Protein AF-A0A380MJX8-F1 (afdb_monomer_lite)

Radius of gyration: 16.33 Å; chains: 1; bounding box: 36×25×56 Å

Sequence (157 aa):
MHKVAEIPSHAVYSFARTFWESLNYCEKDCADEYPQRLSSYSHYLTRRCLTDLQRHFDNNRGLYSYRNRVLLPTENALFNESSVKALSADSWLVKLEYNLKDEVSGSLTRYNRILYPLMVVRSNRPLDLNPLGLEVDCYYGNGPTILEQYDISEKAR

Structure (mmCIF, N/CA/C/O backbone):
data_AF-A0A380MJX8-F1
#
_entry.id   AF-A0A380MJX8-F1
#
loop_
_atom_site.group_PDB
_atom_site.id
_atom_site.type_symbol
_atom_site.label_atom_id
_atom_site.label_alt_id
_atom_site.label_comp_id
_atom_site.label_asym_id
_atom_site.label_entity_id
_atom_site.label_seq_id
_atom_site.pdbx_PDB_ins_code
_atom_site.Cartn_x
_atom_site.Cartn_y
_atom_site.Cartn_z
_atom_site.occupancy
_atom_site.B_iso_or_equiv
_atom_site.auth_seq_id
_atom_site.auth_comp_id
_atom_site.auth_asym_id
_atom_site.auth_atom_id
_atom_site.pdbx_PDB_model_num
ATOM 1 N N . MET A 1 1 ? 18.646 1.865 -31.301 1.00 38.00 1 MET A N 1
ATOM 2 C CA . MET A 1 1 ? 18.346 1.279 -29.976 1.00 38.00 1 MET A CA 1
ATOM 3 C C . MET A 1 1 ? 17.839 2.409 -29.093 1.00 38.00 1 MET A C 1
ATOM 5 O O . MET A 1 1 ? 18.635 3.255 -28.707 1.00 38.00 1 MET A O 1
ATOM 9 N N . HIS A 1 2 ? 16.527 2.523 -28.876 1.00 40.59 2 HIS A N 1
ATOM 10 C CA . HIS A 1 2 ? 16.010 3.506 -27.922 1.00 40.59 2 HIS A CA 1
ATOM 11 C C . HIS A 1 2 ? 16.429 3.055 -26.523 1.00 40.59 2 HIS A C 1
ATOM 13 O O . HIS A 1 2 ? 16.115 1.940 -26.113 1.00 40.59 2 HIS A O 1
ATOM 19 N N . LYS A 1 3 ? 17.205 3.888 -25.827 1.00 39.88 3 LYS A N 1
ATOM 20 C CA . LYS A 1 3 ? 17.542 3.678 -24.420 1.00 39.88 3 LYS A CA 1
ATOM 21 C C . LYS A 1 3 ? 16.213 3.717 -23.663 1.00 39.88 3 LYS A C 1
ATOM 23 O O . LYS A 1 3 ? 15.571 4.764 -23.642 1.00 39.88 3 LYS A O 1
ATOM 28 N N . VAL A 1 4 ? 15.755 2.575 -23.145 1.00 54.91 4 VAL A N 1
ATOM 29 C CA . VAL A 1 4 ? 14.584 2.533 -22.259 1.00 54.91 4 VAL A CA 1
ATOM 30 C C . VAL A 1 4 ? 14.878 3.515 -21.131 1.00 54.91 4 VAL A C 1
ATOM 32 O O . VAL A 1 4 ? 15.937 3.425 -20.508 1.00 54.91 4 VAL A O 1
ATOM 35 N N . ALA A 1 5 ? 14.012 4.510 -20.940 1.00 62.56 5 ALA A N 1
ATOM 36 C CA . ALA A 1 5 ? 14.209 5.495 -19.890 1.00 62.56 5 ALA A CA 1
ATOM 37 C C . ALA A 1 5 ? 14.261 4.771 -18.536 1.00 62.56 5 ALA A C 1
ATOM 39 O O . ALA A 1 5 ? 13.343 4.024 -18.170 1.00 62.56 5 ALA A O 1
ATOM 40 N N . GLU A 1 6 ? 15.370 4.960 -17.828 1.00 82.38 6 GLU A N 1
ATOM 41 C CA . GLU A 1 6 ? 15.559 4.462 -16.473 1.00 82.38 6 GLU A CA 1
ATOM 42 C C . GLU A 1 6 ? 14.599 5.225 -15.555 1.00 82.38 6 GLU A C 1
ATOM 44 O O . GLU A 1 6 ? 14.612 6.457 -15.530 1.00 82.38 6 GLU A O 1
ATOM 49 N N . ILE A 1 7 ? 13.714 4.508 -14.858 1.00 89.44 7 ILE A N 1
ATOM 50 C CA . ILE A 1 7 ? 12.781 5.134 -13.918 1.00 89.44 7 ILE A CA 1
ATOM 51 C C . ILE A 1 7 ? 13.576 5.489 -12.654 1.00 89.44 7 ILE A C 1
ATOM 53 O O . ILE A 1 7 ? 14.140 4.583 -12.036 1.00 89.44 7 ILE A O 1
ATOM 57 N N . PRO A 1 8 ? 13.626 6.766 -12.234 1.00 93.56 8 PRO A N 1
ATOM 58 C CA . PRO A 1 8 ? 14.376 7.149 -11.046 1.00 93.56 8 PRO A CA 1
ATOM 59 C C . PRO A 1 8 ? 13.819 6.503 -9.771 1.00 93.56 8 PRO A C 1
ATOM 61 O O . PRO A 1 8 ? 12.606 6.494 -9.555 1.00 93.56 8 PRO A O 1
ATOM 64 N N . SER A 1 9 ? 14.692 6.055 -8.864 1.00 95.06 9 SER A N 1
ATOM 65 C CA . SER A 1 9 ? 14.289 5.414 -7.599 1.00 95.06 9 SER A CA 1
ATOM 66 C C . SER A 1 9 ? 13.341 6.266 -6.750 1.00 95.06 9 SER A C 1
ATOM 68 O O . SER A 1 9 ? 12.413 5.733 -6.145 1.00 95.06 9 SER A O 1
ATOM 70 N N . HIS A 1 10 ? 13.520 7.591 -6.734 1.00 95.25 10 HIS A N 1
ATOM 71 C CA . HIS A 1 10 ? 12.620 8.491 -6.008 1.00 95.25 10 HIS A CA 1
ATOM 72 C C . HIS A 1 10 ? 11.195 8.477 -6.585 1.00 95.25 10 HIS A C 1
ATOM 74 O O . HIS A 1 10 ? 10.233 8.579 -5.831 1.00 95.25 10 HIS A O 1
ATOM 80 N N . ALA A 1 11 ? 11.038 8.306 -7.903 1.00 96.00 11 ALA A N 1
ATOM 81 C CA . ALA A 1 11 ? 9.731 8.207 -8.544 1.00 96.00 11 ALA A CA 1
ATOM 82 C C . ALA A 1 11 ? 9.046 6.878 -8.192 1.00 96.00 11 ALA A C 1
ATOM 84 O O . ALA A 1 11 ? 7.865 6.874 -7.849 1.00 96.00 11 ALA A O 1
ATOM 85 N N . VAL A 1 12 ? 9.802 5.772 -8.185 1.00 97.56 12 VAL A N 1
ATOM 86 C CA . VAL A 1 12 ? 9.317 4.451 -7.743 1.00 97.56 12 VAL A CA 1
ATOM 87 C C . VAL A 1 12 ? 8.861 4.496 -6.282 1.00 97.56 12 VAL A C 1
ATOM 89 O O . VAL A 1 12 ? 7.785 3.994 -5.954 1.00 97.56 12 VAL A O 1
ATOM 92 N N . TYR A 1 13 ? 9.651 5.131 -5.410 1.00 97.56 13 TYR A N 1
ATOM 93 C CA . TYR A 1 13 ? 9.312 5.307 -3.999 1.00 97.56 13 TYR A CA 1
ATOM 94 C C . TYR A 1 13 ? 8.032 6.124 -3.817 1.00 97.56 13 TYR A C 1
ATOM 96 O O . TYR A 1 13 ? 7.113 5.672 -3.138 1.00 97.56 13 TYR A O 1
ATOM 104 N N . SER A 1 14 ? 7.951 7.300 -4.448 1.00 97.00 14 SER A N 1
ATOM 105 C CA . SER A 1 14 ? 6.783 8.181 -4.354 1.00 97.00 14 SER A CA 1
ATOM 106 C C . SER A 1 14 ? 5.516 7.506 -4.874 1.00 97.00 14 SER A C 1
ATOM 108 O O . SER A 1 14 ? 4.486 7.571 -4.208 1.00 97.00 14 SER A O 1
ATOM 110 N N . PHE A 1 15 ? 5.600 6.793 -6.005 1.00 97.94 15 PHE A N 1
ATOM 111 C CA . PHE A 1 15 ? 4.498 5.972 -6.509 1.00 97.94 15 PHE A CA 1
ATOM 112 C C . PHE A 1 15 ? 4.027 4.972 -5.452 1.00 97.94 15 PHE A C 1
ATOM 114 O O . PHE A 1 15 ? 2.860 4.997 -5.065 1.00 97.94 15 PHE A O 1
ATOM 121 N N . ALA A 1 16 ? 4.934 4.116 -4.973 1.00 98.12 16 ALA A N 1
ATOM 122 C CA . ALA A 1 16 ? 4.599 3.051 -4.037 1.00 98.12 16 ALA A CA 1
ATOM 123 C C . ALA A 1 16 ? 3.988 3.613 -2.752 1.00 98.12 16 ALA A C 1
ATOM 125 O O . ALA A 1 16 ? 3.002 3.081 -2.251 1.00 98.12 16 ALA A O 1
ATOM 126 N N . ARG A 1 17 ? 4.554 4.713 -2.246 1.00 97.19 17 ARG A N 1
ATOM 127 C CA . ARG A 1 17 ? 4.093 5.392 -1.041 1.00 97.19 17 ARG A CA 1
ATOM 128 C C . ARG A 1 17 ? 2.658 5.893 -1.199 1.00 97.19 17 ARG A C 1
ATOM 130 O O . ARG A 1 17 ? 1.771 5.419 -0.492 1.00 97.19 17 ARG A O 1
ATOM 137 N N . THR A 1 18 ? 2.422 6.778 -2.168 1.00 96.25 18 THR A N 1
ATOM 138 C CA . THR A 1 18 ? 1.109 7.396 -2.397 1.00 96.25 18 THR A CA 1
ATOM 139 C C . THR A 1 18 ? 0.045 6.359 -2.735 1.00 96.25 18 THR A C 1
ATOM 141 O O . THR A 1 18 ? -1.077 6.427 -2.228 1.00 96.25 18 THR A O 1
ATOM 144 N N . PHE A 1 19 ? 0.388 5.371 -3.564 1.00 98.25 19 PHE A N 1
ATOM 145 C CA . PHE A 1 19 ? -0.517 4.280 -3.898 1.00 98.25 19 PHE A CA 1
ATOM 146 C C . PHE A 1 19 ? -0.886 3.455 -2.657 1.00 98.25 19 PHE A C 1
ATOM 148 O O . PHE A 1 19 ? -2.066 3.209 -2.422 1.00 98.25 19 PHE A O 1
ATOM 155 N N . TRP A 1 20 ? 0.094 3.051 -1.842 1.00 98.06 20 TRP A N 1
ATOM 156 C CA . TRP A 1 20 ? -0.155 2.175 -0.696 1.00 98.06 20 TRP A CA 1
ATOM 157 C C . TRP A 1 20 ? -0.932 2.872 0.425 1.00 98.06 20 TRP A C 1
ATOM 159 O O . TRP A 1 20 ? -1.818 2.253 1.018 1.00 98.06 20 TRP A O 1
ATOM 169 N N . GLU A 1 21 ? -0.655 4.156 0.675 1.00 98.00 21 GLU A N 1
ATOM 170 C CA . GLU A 1 21 ? -1.468 5.019 1.546 1.00 98.00 21 GLU A CA 1
ATOM 171 C C . GLU A 1 21 ? -2.918 5.058 1.043 1.00 98.00 21 GLU A C 1
ATOM 173 O O . GLU A 1 21 ? -3.851 4.750 1.787 1.00 98.00 21 GLU A O 1
ATOM 178 N N . SER A 1 22 ? -3.102 5.352 -0.248 1.00 97.94 22 SER A N 1
ATOM 179 C CA . SER A 1 22 ? -4.425 5.471 -0.863 1.00 97.94 22 SER A CA 1
ATOM 180 C C . SER A 1 22 ? -5.208 4.165 -0.847 1.00 97.94 22 SER A C 1
ATOM 182 O O . SER A 1 22 ? -6.415 4.199 -0.631 1.00 97.94 22 SER A O 1
ATOM 184 N N . LEU A 1 23 ? -4.546 3.027 -1.064 1.00 98.31 23 LEU A N 1
ATOM 185 C CA . LEU A 1 23 ? -5.169 1.705 -1.097 1.00 98.31 23 LEU A CA 1
ATOM 186 C C . LEU A 1 23 ? -5.662 1.264 0.286 1.00 98.31 23 LEU A C 1
ATOM 188 O O . LEU A 1 23 ? -6.695 0.609 0.385 1.00 98.31 23 LEU A O 1
ATOM 192 N N . ASN A 1 24 ? -4.919 1.602 1.345 1.00 97.81 24 ASN A N 1
ATOM 193 C CA . ASN A 1 24 ? -5.182 1.137 2.711 1.00 97.81 24 ASN A CA 1
ATOM 194 C C . ASN A 1 24 ? -5.987 2.125 3.565 1.00 97.81 24 ASN A C 1
ATOM 196 O O . ASN A 1 24 ? -6.290 1.807 4.713 1.00 97.81 24 ASN A O 1
ATOM 200 N N . TYR A 1 25 ? -6.314 3.306 3.042 1.00 98.31 25 TYR A N 1
ATOM 201 C CA . TYR A 1 25 ? -7.118 4.289 3.759 1.00 98.31 25 TYR A CA 1
ATOM 202 C C . TYR A 1 25 ? -8.600 3.881 3.792 1.00 98.31 25 TYR A C 1
ATOM 204 O O . TYR A 1 25 ? -9.193 3.581 2.760 1.00 98.31 25 TYR A O 1
ATOM 212 N N . CYS A 1 26 ? -9.217 3.904 4.966 1.00 98.06 26 CYS A N 1
ATOM 213 C CA . CYS A 1 26 ? -10.663 3.754 5.132 1.00 98.06 26 CYS A CA 1
ATOM 214 C C . CYS A 1 26 ? -11.121 4.815 6.123 1.00 98.06 26 CYS A C 1
ATOM 216 O O . CYS A 1 26 ? -10.583 4.891 7.232 1.00 98.06 26 CYS A O 1
ATOM 218 N N . GLU A 1 27 ? -12.087 5.635 5.734 1.00 96.62 27 GLU A N 1
ATOM 219 C CA . GLU A 1 27 ? -12.570 6.724 6.575 1.00 96.62 27 GLU A CA 1
ATOM 220 C C . GLU A 1 27 ? -13.484 6.208 7.695 1.00 96.62 27 GLU A C 1
ATOM 222 O O . GLU A 1 27 ? -13.411 6.688 8.827 1.00 96.62 27 GLU A O 1
ATOM 227 N N . LYS A 1 28 ? -14.335 5.222 7.393 1.00 95.81 28 LYS A N 1
ATOM 228 C CA . LYS A 1 28 ? -15.431 4.769 8.258 1.00 95.81 28 LYS A CA 1
ATOM 229 C C . LYS A 1 28 ? -15.397 3.270 8.520 1.00 95.81 28 LYS A C 1
ATOM 231 O O .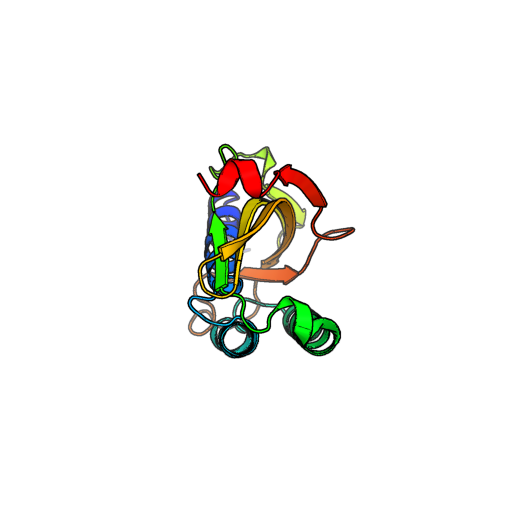 LYS A 1 28 ? -15.392 2.866 9.680 1.00 95.81 28 LYS A O 1
ATOM 236 N N . ASP A 1 29 ? -15.395 2.461 7.466 1.00 96.94 29 ASP A N 1
ATOM 237 C CA . ASP A 1 29 ? -15.417 1.005 7.571 1.00 96.94 29 ASP A CA 1
ATOM 238 C C . ASP A 1 29 ? -14.659 0.364 6.407 1.00 96.94 29 ASP A C 1
ATOM 240 O O . ASP A 1 29 ? -15.099 0.336 5.253 1.00 96.94 29 ASP A O 1
ATOM 244 N N . CYS A 1 30 ? -13.507 -0.217 6.728 1.00 98.06 30 CYS A N 1
ATOM 245 C CA . CYS A 1 30 ? -12.707 -0.930 5.755 1.00 98.06 30 CYS A CA 1
ATOM 246 C C . CYS A 1 30 ? -13.411 -2.145 5.140 1.00 98.06 30 CYS A C 1
ATOM 248 O O . CYS A 1 30 ? -12.982 -2.573 4.069 1.00 98.06 30 CYS A O 1
ATOM 250 N N . ALA A 1 31 ? -14.437 -2.731 5.767 1.00 97.75 31 ALA A N 1
ATOM 251 C CA . ALA A 1 31 ? -15.193 -3.815 5.139 1.00 97.75 31 ALA A CA 1
ATOM 252 C C . ALA A 1 31 ? -15.925 -3.354 3.871 1.00 97.75 31 ALA A C 1
ATOM 254 O O . ALA A 1 31 ? -16.031 -4.133 2.924 1.00 97.75 31 ALA A O 1
ATOM 255 N N . ASP A 1 32 ? -16.354 -2.094 3.824 1.00 97.81 32 ASP A N 1
ATOM 256 C CA . ASP A 1 32 ? -17.046 -1.528 2.667 1.00 97.81 32 ASP A CA 1
ATOM 257 C C . ASP A 1 32 ? -16.077 -0.797 1.734 1.00 97.81 32 ASP A C 1
ATOM 259 O O . ASP A 1 32 ? -16.155 -0.929 0.510 1.00 97.81 32 ASP A O 1
ATOM 263 N N . GLU A 1 33 ? -15.139 -0.035 2.299 1.00 98.56 33 GLU A N 1
ATOM 264 C CA . GLU A 1 33 ? -14.277 0.868 1.536 1.00 98.56 33 GLU A CA 1
ATOM 265 C C . GLU A 1 33 ? -13.085 0.159 0.885 1.00 98.56 33 GLU A C 1
ATOM 267 O O . GLU A 1 33 ? -12.719 0.489 -0.245 1.00 98.56 33 GLU A O 1
ATOM 272 N N . TYR A 1 34 ? -12.474 -0.832 1.546 1.00 98.44 34 TYR A N 1
ATOM 273 C CA . TYR A 1 34 ? -11.272 -1.488 1.016 1.00 98.44 34 TYR A CA 1
ATOM 274 C C . TYR A 1 34 ? -11.528 -2.223 -0.314 1.00 98.44 34 TYR A C 1
ATOM 276 O O . TYR A 1 34 ? -10.751 -2.022 -1.251 1.00 98.44 34 TYR A O 1
ATOM 284 N N . PRO A 1 35 ? -12.624 -2.990 -0.495 1.00 98.25 35 PRO A N 1
ATOM 285 C CA . PRO A 1 35 ? -12.948 -3.583 -1.796 1.00 98.25 35 PRO A CA 1
ATOM 286 C C . PRO A 1 35 ? -13.153 -2.542 -2.904 1.00 98.25 35 PRO A C 1
ATOM 288 O O . PRO A 1 35 ? -12.720 -2.750 -4.040 1.00 98.25 35 PRO A O 1
ATOM 291 N N . GLN A 1 36 ? -13.763 -1.398 -2.576 1.00 98.38 36 GLN A N 1
ATOM 292 C CA . GLN A 1 36 ? -13.934 -0.291 -3.520 1.00 98.38 36 GLN A CA 1
ATOM 293 C C . GLN A 1 36 ? -12.575 0.290 -3.918 1.00 98.38 36 GLN A C 1
ATOM 295 O O . GLN A 1 36 ? -12.337 0.537 -5.098 1.00 98.38 36 GLN A O 1
ATOM 300 N N . ARG A 1 37 ? -11.642 0.425 -2.967 1.00 98.12 37 ARG A N 1
ATOM 301 C CA . ARG A 1 37 ? -10.262 0.847 -3.250 1.00 98.12 37 ARG A CA 1
ATOM 302 C C . ARG A 1 37 ? -9.537 -0.139 -4.156 1.00 98.12 37 ARG A C 1
ATOM 304 O O . ARG A 1 37 ? -8.934 0.286 -5.137 1.00 98.12 37 ARG A O 1
ATOM 311 N N . LEU A 1 38 ? -9.632 -1.442 -3.879 1.00 98.31 38 LEU A N 1
ATOM 312 C CA . LEU A 1 38 ? -9.049 -2.478 -4.740 1.00 98.31 38 LEU A CA 1
ATOM 313 C C . LEU A 1 38 ? -9.558 -2.361 -6.185 1.00 98.31 38 LEU A C 1
ATOM 315 O O . LEU A 1 38 ? -8.776 -2.504 -7.123 1.00 98.31 38 LEU A O 1
ATOM 319 N N . SER A 1 39 ? -10.847 -2.057 -6.368 1.00 97.88 39 SER A N 1
ATOM 320 C CA . SER A 1 39 ? -11.433 -1.816 -7.689 1.00 97.88 39 SER A CA 1
ATOM 321 C C . SER A 1 39 ? -10.893 -0.535 -8.336 1.00 97.88 39 SER A C 1
ATOM 323 O O . SER A 1 39 ? -10.363 -0.582 -9.450 1.00 97.88 39 SER A O 1
ATOM 325 N N . SER A 1 40 ? -10.976 0.598 -7.634 1.00 97.62 40 SER A N 1
ATOM 326 C CA . SER A 1 40 ? -10.592 1.925 -8.140 1.00 97.62 40 SER A CA 1
ATOM 327 C C . SER A 1 40 ? -9.112 2.033 -8.499 1.00 97.62 40 SER A C 1
ATOM 329 O O . SER A 1 40 ? -8.750 2.747 -9.429 1.00 97.62 40 SER A O 1
ATOM 331 N N . TYR A 1 41 ? -8.251 1.307 -7.787 1.00 97.69 41 TYR A N 1
ATOM 332 C CA . TYR A 1 41 ? -6.807 1.334 -7.997 1.00 97.69 41 TYR A CA 1
ATOM 333 C C . TYR A 1 41 ? -6.266 0.087 -8.717 1.00 97.69 41 TYR A C 1
ATOM 335 O O . TYR A 1 41 ? -5.053 -0.121 -8.774 1.00 97.69 41 TYR A O 1
ATOM 343 N N . SER A 1 42 ? -7.140 -0.730 -9.310 1.00 98.00 42 SER A N 1
ATOM 344 C CA . SER A 1 42 ? -6.773 -1.993 -9.969 1.00 98.00 42 SER A CA 1
ATOM 345 C C . SER A 1 42 ? -5.755 -1.849 -11.111 1.00 98.00 42 SER A C 1
ATOM 347 O O . SER A 1 42 ? -5.019 -2.793 -11.393 1.00 98.00 42 SER A O 1
ATOM 349 N N . HIS A 1 43 ? -5.656 -0.678 -11.752 1.00 98.12 43 HIS A N 1
ATOM 350 C CA . HIS A 1 43 ? -4.662 -0.402 -12.800 1.00 98.12 43 HIS A CA 1
ATOM 351 C C . HIS A 1 43 ? -3.227 -0.234 -12.284 1.00 98.12 43 HIS A C 1
ATOM 353 O O . HIS A 1 43 ? -2.292 -0.312 -13.079 1.00 98.12 43 HIS A O 1
ATOM 359 N N . TYR A 1 44 ? -3.053 -0.044 -10.976 1.00 98.62 44 TYR A N 1
ATOM 360 C CA . TYR A 1 44 ? -1.755 0.070 -10.304 1.00 98.62 44 TYR A CA 1
ATOM 361 C C . TYR A 1 44 ? -1.387 -1.208 -9.534 1.00 98.62 44 TYR A C 1
ATOM 363 O O . TYR A 1 44 ? -0.425 -1.223 -8.768 1.00 98.62 44 TYR A O 1
ATOM 371 N N . LEU A 1 45 ? -2.146 -2.286 -9.738 1.00 98.62 45 LEU A N 1
ATOM 372 C CA . LEU A 1 45 ? -1.900 -3.610 -9.184 1.00 98.62 45 LEU A CA 1
ATOM 373 C C . LEU A 1 45 ? -1.699 -4.607 -10.316 1.00 98.62 45 LEU A C 1
ATOM 375 O O . LEU A 1 45 ? -2.490 -4.664 -11.265 1.00 98.62 45 LEU A O 1
ATOM 379 N N . THR A 1 46 ? -0.715 -5.492 -10.155 1.00 98.62 46 THR A N 1
ATOM 380 C CA . THR A 1 46 ? -0.679 -6.688 -10.997 1.00 98.62 46 THR A CA 1
ATOM 381 C C . THR A 1 46 ? -1.946 -7.512 -10.756 1.00 98.62 46 THR A C 1
ATOM 383 O O . THR A 1 46 ? -2.523 -7.523 -9.663 1.00 98.62 46 THR A O 1
ATOM 386 N N . ARG A 1 47 ? -2.392 -8.263 -11.771 1.00 97.69 47 ARG A N 1
ATOM 387 C CA . ARG A 1 47 ? -3.587 -9.119 -11.642 1.00 97.69 47 ARG A CA 1
ATOM 388 C C . ARG A 1 47 ? -3.458 -10.125 -10.494 1.00 97.69 47 ARG A C 1
ATOM 390 O O . ARG A 1 47 ? -4.439 -10.402 -9.803 1.00 97.69 47 ARG A O 1
ATOM 397 N N . ARG A 1 48 ? -2.251 -10.666 -10.306 1.00 97.69 48 ARG A N 1
ATOM 398 C CA . ARG A 1 48 ? -1.934 -11.568 -9.199 1.00 97.69 48 ARG A CA 1
ATOM 399 C C . ARG A 1 48 ? -2.124 -10.853 -7.867 1.00 97.69 48 ARG A C 1
ATOM 401 O O . ARG A 1 48 ? -2.876 -11.352 -7.039 1.00 97.69 48 ARG A O 1
ATOM 408 N N . CYS A 1 49 ? -1.516 -9.680 -7.698 1.00 98.44 49 CYS A N 1
ATOM 409 C CA . CYS A 1 49 ? -1.614 -8.957 -6.441 1.00 98.44 49 CYS A CA 1
ATOM 410 C C . CYS A 1 49 ? -3.054 -8.556 -6.108 1.00 98.44 49 CYS A C 1
ATOM 412 O O . CYS A 1 49 ? -3.504 -8.770 -4.987 1.00 98.44 49 CYS A O 1
ATOM 414 N N . LEU A 1 50 ? -3.819 -8.069 -7.092 1.00 98.56 50 LEU A N 1
ATOM 415 C CA . LEU A 1 50 ? -5.242 -7.782 -6.903 1.00 98.56 50 LEU A CA 1
ATOM 416 C C . LEU A 1 50 ? -6.008 -9.013 -6.391 1.00 98.56 50 LEU A C 1
ATOM 418 O O . LEU A 1 50 ? -6.764 -8.910 -5.428 1.00 98.56 50 LEU A O 1
ATOM 422 N N . THR A 1 51 ? -5.770 -10.180 -6.996 1.00 98.38 51 THR A N 1
ATOM 423 C CA . THR A 1 51 ? -6.415 -11.441 -6.594 1.00 98.38 51 THR A CA 1
ATOM 424 C C . THR A 1 51 ? -6.013 -11.854 -5.176 1.00 98.38 51 THR A C 1
ATOM 426 O O . THR A 1 51 ? -6.860 -12.282 -4.392 1.00 98.38 51 THR A O 1
ATOM 429 N N . ASP A 1 52 ? -4.731 -11.726 -4.832 1.00 97.75 52 ASP A N 1
ATOM 430 C CA . ASP A 1 52 ? -4.215 -12.096 -3.513 1.00 97.75 52 ASP A CA 1
ATOM 431 C C . ASP A 1 52 ? -4.766 -11.167 -2.416 1.00 97.75 52 ASP A C 1
ATOM 433 O O . ASP A 1 52 ? -5.179 -11.651 -1.361 1.00 97.75 52 ASP A O 1
ATOM 437 N N . LEU A 1 53 ? -4.868 -9.858 -2.678 1.00 98.06 53 LEU A N 1
ATOM 438 C CA . LEU A 1 53 ? -5.476 -8.890 -1.757 1.00 98.06 53 LEU A CA 1
ATOM 439 C C . LEU A 1 53 ? -6.981 -9.122 -1.576 1.00 98.06 53 LEU A C 1
ATOM 441 O O . LEU A 1 53 ? -7.468 -9.083 -0.447 1.00 98.06 53 LEU A O 1
ATOM 445 N N . GLN A 1 54 ? -7.711 -9.415 -2.658 1.00 98.38 54 GLN A N 1
ATOM 446 C CA . GLN A 1 54 ? -9.136 -9.770 -2.595 1.00 98.38 54 GLN A CA 1
ATOM 447 C C . GLN A 1 54 ? -9.353 -11.041 -1.771 1.00 98.38 54 GLN A C 1
ATOM 449 O O . GLN A 1 54 ? -10.157 -11.050 -0.843 1.00 98.38 54 GLN A O 1
ATOM 454 N N . ARG A 1 55 ? -8.572 -12.095 -2.037 1.00 98.25 55 ARG A N 1
ATOM 455 C CA . ARG A 1 55 ? -8.642 -13.348 -1.275 1.00 98.25 55 ARG A CA 1
ATOM 456 C C . ARG A 1 55 ? -8.297 -13.135 0.195 1.00 98.25 55 ARG A C 1
ATOM 458 O O . ARG A 1 55 ? -8.963 -13.689 1.065 1.00 98.25 55 ARG A O 1
ATOM 465 N N . HIS A 1 56 ? -7.259 -12.351 0.486 1.00 97.44 56 HIS A N 1
ATOM 466 C CA . HIS A 1 56 ? -6.903 -12.015 1.860 1.00 97.44 56 HIS A CA 1
ATOM 467 C C . HIS A 1 56 ? -8.052 -11.285 2.558 1.00 97.44 56 HIS A C 1
ATOM 469 O O . HIS A 1 56 ? -8.397 -11.647 3.681 1.00 97.44 56 HIS A O 1
ATOM 475 N N . PHE A 1 57 ? -8.662 -10.298 1.898 1.00 97.94 57 PHE A N 1
ATOM 476 C CA . PHE A 1 57 ? -9.828 -9.593 2.418 1.00 97.94 57 PHE A CA 1
ATOM 477 C C . PHE A 1 57 ? -10.990 -10.551 2.712 1.0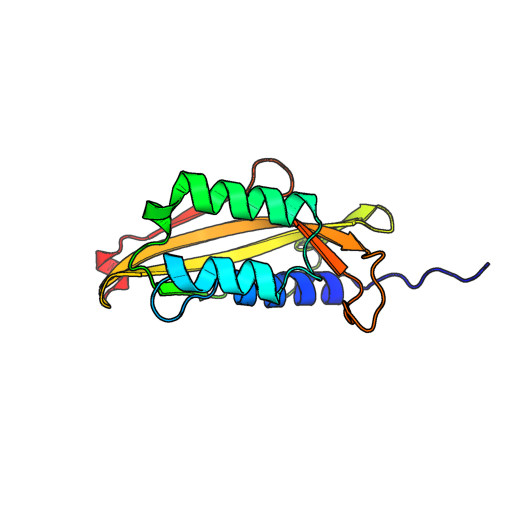0 97.94 57 PHE A C 1
ATOM 479 O O . PHE A 1 57 ? -11.486 -10.575 3.837 1.00 97.94 57 PHE A O 1
ATOM 486 N N . ASP A 1 58 ? -11.376 -11.390 1.749 1.00 97.81 58 ASP A N 1
ATOM 487 C CA . ASP A 1 58 ? -12.504 -12.313 1.901 1.00 97.81 58 ASP A CA 1
ATOM 488 C C . ASP A 1 58 ? -12.278 -13.344 3.012 1.00 97.81 58 ASP A C 1
ATOM 490 O O . ASP A 1 58 ? -13.183 -13.609 3.802 1.00 97.81 58 ASP A O 1
ATOM 494 N N . ASN A 1 59 ? -11.054 -13.860 3.140 1.00 98.06 59 ASN A N 1
ATOM 495 C CA . ASN A 1 59 ? -10.700 -14.806 4.198 1.00 98.06 59 ASN A CA 1
ATOM 496 C C . ASN A 1 59 ? -10.592 -14.150 5.584 1.00 98.06 59 ASN A C 1
ATOM 498 O O . ASN A 1 59 ? -10.625 -14.853 6.591 1.00 98.06 59 ASN A O 1
ATOM 502 N N . ASN A 1 60 ? -10.443 -12.823 5.653 1.00 97.06 60 ASN A N 1
ATOM 503 C CA . ASN A 1 60 ? -10.152 -12.103 6.892 1.00 97.06 60 ASN A CA 1
ATOM 504 C C . ASN A 1 60 ? -11.087 -10.911 7.131 1.00 97.06 60 ASN A C 1
ATOM 506 O O . ASN A 1 60 ? -10.668 -9.930 7.745 1.00 97.06 60 ASN A O 1
ATOM 510 N N . ARG A 1 61 ? -12.353 -10.968 6.694 1.00 94.81 61 ARG A N 1
ATOM 511 C CA . ARG A 1 61 ? -13.291 -9.827 6.78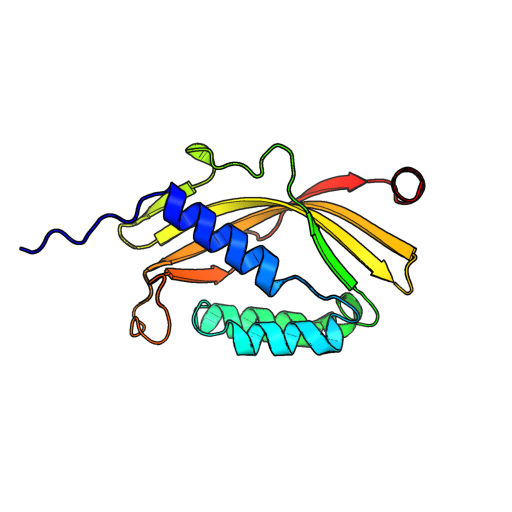8 1.00 94.81 61 ARG A CA 1
ATOM 512 C C . ARG A 1 61 ? -13.378 -9.191 8.182 1.00 94.81 61 ARG A C 1
ATOM 514 O O . ARG A 1 61 ? -13.437 -7.970 8.289 1.00 94.81 61 ARG A O 1
ATOM 521 N N . GLY A 1 62 ? -13.271 -9.982 9.254 1.00 94.38 62 GLY A N 1
ATOM 522 C CA . GLY A 1 62 ? -13.262 -9.472 10.636 1.00 94.38 62 GLY A CA 1
ATOM 523 C C . GLY A 1 62 ? -12.093 -8.527 10.983 1.00 94.38 62 GLY A C 1
ATOM 524 O O . GLY A 1 62 ? -12.186 -7.746 11.935 1.00 94.38 62 GLY A O 1
ATOM 525 N N . LEU A 1 63 ? -11.002 -8.543 10.205 1.00 92.44 63 LEU A N 1
ATOM 526 C CA . LEU A 1 63 ? -9.885 -7.590 10.316 1.00 92.44 63 LEU A CA 1
ATOM 527 C C . LEU A 1 63 ? -10.182 -6.222 9.678 1.00 92.44 63 LEU A C 1
ATOM 529 O O . LEU A 1 63 ? -9.359 -5.310 9.798 1.00 92.44 63 LEU A O 1
ATOM 533 N N . TYR A 1 64 ? -11.322 -6.087 8.997 1.00 96.00 64 TYR A N 1
ATOM 534 C CA . TYR A 1 64 ? -11.724 -4.886 8.264 1.00 96.00 64 TYR A CA 1
ATOM 535 C C . TYR A 1 64 ? -13.031 -4.288 8.800 1.00 96.00 64 TYR A C 1
ATOM 537 O O . TYR A 1 64 ? -13.136 -3.071 8.854 1.00 96.00 64 TYR A O 1
ATOM 545 N N . SER A 1 65 ? -13.982 -5.114 9.246 1.00 95.31 65 SER A N 1
ATOM 546 C CA . SER A 1 65 ? -15.294 -4.649 9.722 1.00 95.31 65 SER A CA 1
ATOM 547 C C . SER A 1 65 ? -15.223 -3.673 10.894 1.00 95.31 65 SER A C 1
ATOM 549 O O . SER A 1 65 ? -14.508 -3.932 11.867 1.00 95.31 65 SER A O 1
ATOM 551 N N . TYR A 1 66 ? -16.031 -2.611 10.819 1.00 95.75 66 TYR A N 1
ATOM 552 C CA . TYR A 1 66 ? -16.182 -1.544 11.813 1.00 95.75 66 TYR A CA 1
ATOM 553 C C . TYR A 1 66 ? -14.895 -0.771 12.112 1.00 95.75 66 TYR A C 1
ATOM 555 O O . TYR A 1 66 ? -14.772 -0.162 13.177 1.00 95.75 66 TYR A O 1
ATOM 563 N N . ARG A 1 67 ? -13.915 -0.833 11.205 1.00 96.12 67 ARG A N 1
ATOM 564 C CA . ARG A 1 67 ? -12.604 -0.210 11.393 1.00 96.12 67 ARG A CA 1
ATOM 565 C C . ARG A 1 67 ? -12.400 0.908 10.397 1.00 96.12 67 ARG A C 1
ATOM 567 O O . ARG A 1 67 ? -12.426 0.670 9.191 1.00 96.12 67 ARG A O 1
ATOM 574 N N . ASN A 1 68 ? -12.077 2.087 10.907 1.00 97.06 68 ASN A N 1
ATOM 575 C CA . ASN A 1 68 ? -11.341 3.054 10.111 1.00 97.06 68 ASN A CA 1
ATOM 576 C C . ASN A 1 68 ? -9.854 2.658 10.100 1.00 97.06 68 ASN A C 1
ATOM 578 O O . ASN A 1 68 ? -9.373 1.960 11.001 1.00 97.06 68 ASN A O 1
ATOM 582 N N . ARG A 1 69 ? -9.131 3.059 9.055 1.00 98.06 69 ARG A N 1
ATOM 583 C CA . ARG A 1 69 ? -7.707 2.749 8.905 1.00 98.06 69 ARG A CA 1
ATOM 584 C C . ARG A 1 69 ? -6.980 3.892 8.239 1.00 98.06 69 ARG A C 1
ATOM 586 O O . ARG A 1 69 ? -7.395 4.381 7.191 1.00 98.06 69 ARG A O 1
ATOM 593 N N . VAL A 1 70 ? -5.826 4.238 8.792 1.00 98.12 70 VAL A N 1
ATOM 594 C CA . VAL A 1 70 ? -4.880 5.145 8.149 1.00 98.12 70 VAL A CA 1
ATOM 595 C C . VAL A 1 70 ? -3.448 4.651 8.338 1.00 98.12 70 VAL A C 1
ATOM 597 O O . VAL A 1 70 ? -3.067 4.148 9.397 1.00 98.12 70 VAL A O 1
ATOM 600 N N . LEU A 1 71 ? -2.648 4.788 7.282 1.00 97.88 71 LEU A N 1
ATOM 601 C CA . LEU A 1 71 ? -1.200 4.634 7.342 1.00 97.88 71 LEU A CA 1
ATOM 602 C C . LEU A 1 71 ? -0.589 6.017 7.563 1.00 97.88 71 LEU A C 1
ATOM 604 O O . LEU A 1 71 ? -0.698 6.886 6.703 1.00 97.88 71 LEU A O 1
ATOM 608 N N . LEU A 1 72 ? 0.017 6.231 8.729 1.00 96.44 72 LEU A N 1
ATOM 609 C CA . LEU A 1 72 ? 0.665 7.495 9.071 1.00 96.44 72 LEU A CA 1
ATOM 610 C C . LEU A 1 72 ? 2.170 7.405 8.794 1.00 96.44 72 LEU A C 1
ATOM 612 O O . LEU A 1 72 ? 2.781 6.380 9.123 1.00 96.44 72 LEU A O 1
ATOM 616 N N . PRO A 1 73 ? 2.788 8.457 8.229 1.00 93.19 73 PRO A N 1
ATOM 617 C CA . PRO A 1 73 ? 4.225 8.471 7.994 1.00 93.19 73 PRO A CA 1
ATOM 618 C C . PRO A 1 73 ? 5.002 8.352 9.309 1.00 93.19 73 PRO A C 1
ATOM 620 O O . PRO A 1 73 ? 4.581 8.871 10.345 1.00 93.19 73 PRO A O 1
ATOM 623 N N . THR A 1 74 ? 6.155 7.690 9.256 1.00 92.75 74 THR A N 1
ATOM 624 C CA . THR A 1 74 ? 7.151 7.707 10.336 1.00 92.75 74 THR A CA 1
ATOM 625 C C . THR A 1 74 ? 8.268 8.704 10.023 1.00 92.75 74 THR A C 1
ATOM 627 O O . THR A 1 74 ? 8.269 9.358 8.978 1.00 92.75 74 THR A O 1
ATOM 630 N N . GLU A 1 75 ? 9.254 8.812 10.911 1.00 88.81 75 GLU A N 1
ATOM 631 C CA . GLU A 1 75 ? 10.493 9.561 10.651 1.00 88.81 75 GLU A CA 1
ATOM 632 C C . GLU A 1 75 ? 11.263 9.039 9.419 1.00 88.81 75 GLU A C 1
ATOM 634 O O . GLU A 1 75 ? 11.960 9.805 8.757 1.00 88.81 75 GLU A O 1
ATOM 639 N N . ASN A 1 76 ? 11.053 7.771 9.043 1.00 86.69 76 ASN A N 1
ATOM 640 C CA . ASN A 1 76 ? 11.660 7.120 7.878 1.00 86.69 76 ASN A CA 1
ATOM 641 C C . ASN A 1 76 ? 10.802 7.228 6.602 1.00 86.69 76 ASN A C 1
ATOM 643 O O . ASN A 1 76 ? 11.068 6.543 5.613 1.00 86.69 76 ASN A O 1
ATOM 647 N N . ALA A 1 77 ? 9.754 8.060 6.600 1.00 83.06 77 ALA A N 1
ATOM 648 C CA . ALA A 1 77 ? 8.843 8.187 5.461 1.00 83.06 77 ALA A CA 1
ATOM 649 C C . ALA A 1 77 ? 9.416 9.009 4.291 1.00 83.06 77 ALA A C 1
ATOM 651 O O . ALA A 1 77 ? 8.828 9.043 3.207 1.00 83.06 77 ALA A O 1
ATOM 652 N N . LEU A 1 78 ? 10.521 9.728 4.492 1.00 86.44 78 LEU A N 1
ATOM 653 C CA . LEU A 1 78 ? 11.193 10.434 3.403 1.00 86.44 78 LEU A CA 1
ATOM 654 C C . LEU A 1 78 ? 11.974 9.449 2.528 1.00 86.44 78 LEU A C 1
ATOM 656 O O . LEU A 1 78 ? 12.463 8.422 2.998 1.00 86.44 78 LEU A O 1
ATOM 660 N N . PHE A 1 79 ? 12.109 9.780 1.241 1.00 90.31 79 PHE A N 1
ATOM 661 C CA . PHE A 1 79 ? 12.933 8.983 0.341 1.00 90.31 79 PHE A CA 1
ATOM 662 C C . PHE A 1 79 ? 14.376 8.920 0.858 1.00 90.31 79 PHE A C 1
ATOM 664 O O . PHE A 1 79 ? 15.001 9.938 1.149 1.00 90.31 79 PHE A O 1
ATOM 671 N N . ASN A 1 80 ? 14.898 7.701 0.911 1.00 89.06 80 ASN A N 1
ATOM 672 C CA . ASN A 1 80 ? 16.295 7.381 1.146 1.00 89.06 80 ASN A CA 1
ATOM 673 C C . ASN A 1 80 ? 16.699 6.390 0.049 1.00 89.06 80 ASN A C 1
ATOM 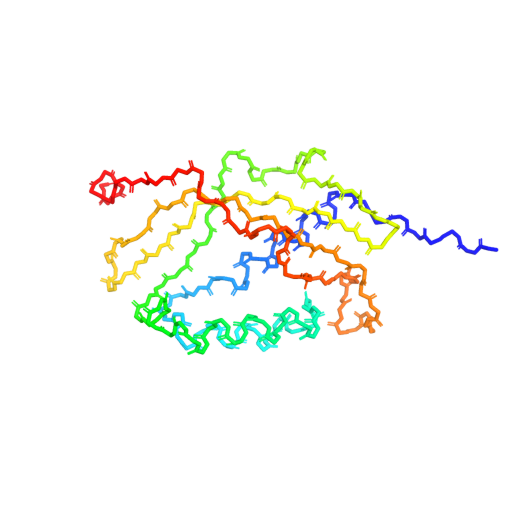675 O O . ASN A 1 80 ? 15.903 5.529 -0.331 1.00 89.06 80 ASN A O 1
ATOM 679 N N . GLU A 1 81 ? 17.925 6.490 -0.459 1.00 88.25 81 GLU A N 1
ATOM 680 C CA . GLU A 1 81 ? 18.446 5.569 -1.474 1.00 88.25 81 GLU A CA 1
ATOM 681 C C . GLU A 1 81 ? 18.309 4.097 -1.055 1.00 88.25 81 GLU A C 1
ATOM 683 O O . GLU A 1 81 ? 17.986 3.245 -1.875 1.00 88.25 81 GLU A O 1
ATOM 688 N N . SER A 1 82 ? 18.459 3.797 0.238 1.00 91.75 82 SER A N 1
ATOM 689 C CA . SER A 1 82 ? 18.299 2.441 0.783 1.00 91.75 82 SER A CA 1
ATOM 690 C C . SER A 1 82 ? 16.847 1.935 0.830 1.00 91.75 82 SER A C 1
ATOM 692 O O . SER A 1 82 ? 16.621 0.729 0.997 1.00 91.75 82 SER A O 1
ATOM 694 N N . SER A 1 83 ? 15.861 2.821 0.653 1.00 94.38 83 SER A N 1
ATOM 695 C CA . SER A 1 83 ? 14.433 2.482 0.634 1.00 94.38 83 SER A CA 1
ATOM 696 C C . SER A 1 83 ? 13.990 1.855 -0.687 1.00 94.38 83 SER A C 1
ATOM 698 O O . SER A 1 83 ? 12.913 1.261 -0.737 1.00 94.38 83 SER A O 1
ATOM 700 N N . VAL A 1 84 ? 14.803 1.950 -1.748 1.00 97.38 84 VAL A N 1
ATOM 701 C CA . VAL A 1 84 ? 14.527 1.340 -3.054 1.00 97.38 84 VAL A CA 1
ATOM 702 C C . VAL A 1 84 ? 15.736 0.549 -3.530 1.00 97.38 84 VAL A C 1
ATOM 704 O O . VAL A 1 84 ? 16.820 1.088 -3.716 1.00 97.38 84 VAL A O 1
ATOM 707 N N . LYS A 1 85 ? 15.537 -0.739 -3.799 1.00 96.69 85 LYS A N 1
ATOM 708 C CA . LYS A 1 85 ? 16.552 -1.609 -4.395 1.00 96.69 85 LYS A CA 1
ATOM 709 C C . LYS A 1 85 ? 16.065 -2.106 -5.749 1.00 96.69 85 LYS A C 1
ATOM 711 O O . LYS A 1 85 ? 15.086 -2.846 -5.807 1.00 96.69 85 LYS A O 1
ATOM 716 N N . ALA A 1 86 ? 16.769 -1.759 -6.824 1.00 95.94 86 ALA A N 1
ATOM 717 C CA . ALA A 1 86 ? 16.538 -2.378 -8.126 1.00 95.94 86 ALA A CA 1
ATOM 718 C C . ALA A 1 86 ? 16.842 -3.885 -8.052 1.00 95.94 86 ALA A C 1
ATOM 720 O O . ALA A 1 86 ? 17.886 -4.301 -7.543 1.00 95.94 86 ALA A O 1
ATOM 721 N N . LEU A 1 87 ? 15.904 -4.700 -8.526 1.00 95.81 87 LEU A N 1
ATOM 722 C CA . LEU A 1 87 ? 16.039 -6.156 -8.627 1.00 95.81 87 LEU A CA 1
ATOM 723 C C . LEU A 1 87 ? 16.281 -6.587 -10.079 1.00 95.81 87 LEU A C 1
ATOM 725 O O . LEU A 1 87 ? 16.937 -7.596 -10.321 1.00 95.81 87 LEU A O 1
ATOM 729 N N . SER A 1 88 ? 15.764 -5.809 -11.034 1.00 94.31 88 SER A N 1
ATOM 730 C CA . SER A 1 88 ? 16.000 -5.933 -12.474 1.00 94.31 88 SER A CA 1
ATOM 731 C C . SER A 1 88 ? 15.837 -4.557 -13.143 1.00 94.31 88 SER A C 1
ATOM 733 O O . SER A 1 88 ? 15.646 -3.557 -12.450 1.00 94.31 88 SER A O 1
ATOM 735 N N . ALA A 1 89 ? 15.877 -4.499 -14.478 1.00 91.75 89 ALA A N 1
ATOM 736 C CA . ALA A 1 89 ? 15.590 -3.277 -15.238 1.00 91.75 89 ALA A CA 1
ATOM 737 C C . ALA A 1 89 ? 14.137 -2.776 -15.081 1.00 91.75 89 ALA A C 1
ATOM 739 O O . ALA A 1 89 ? 13.867 -1.596 -15.310 1.00 91.75 89 ALA A O 1
ATOM 740 N N . ASP A 1 90 ? 13.223 -3.666 -14.681 1.00 95.69 90 ASP A N 1
ATOM 741 C CA . ASP A 1 90 ? 11.778 -3.423 -14.661 1.00 95.69 90 ASP A CA 1
ATOM 742 C C . ASP A 1 90 ? 11.130 -3.771 -13.313 1.00 95.69 90 ASP A C 1
ATOM 744 O O . ASP A 1 90 ? 9.906 -3.849 -13.219 1.00 95.69 90 ASP A O 1
ATOM 748 N N . SER A 1 91 ? 11.925 -4.009 -12.265 1.00 97.19 91 SER A N 1
ATOM 749 C CA . SER A 1 91 ? 11.402 -4.377 -10.947 1.00 97.19 91 SER A CA 1
ATOM 750 C C . SER A 1 91 ? 12.259 -3.858 -9.801 1.00 97.19 91 SER A C 1
ATOM 752 O O . SER A 1 91 ? 13.489 -3.972 -9.829 1.00 97.19 91 SER A O 1
ATOM 754 N N . TRP A 1 92 ? 11.598 -3.401 -8.744 1.00 98.25 92 TRP A N 1
ATOM 755 C CA . TRP A 1 92 ? 12.205 -2.794 -7.568 1.00 98.25 92 TRP A CA 1
ATOM 756 C C . TRP A 1 92 ? 11.580 -3.347 -6.287 1.00 98.25 92 TRP A C 1
ATOM 758 O O . TRP A 1 92 ? 10.366 -3.502 -6.186 1.00 98.25 92 TRP A O 1
ATOM 768 N N . LEU A 1 93 ? 12.414 -3.583 -5.279 1.00 98.25 93 LEU A N 1
ATOM 769 C CA . LEU A 1 93 ? 11.980 -3.702 -3.892 1.00 98.25 93 LEU A CA 1
ATOM 770 C C . LEU A 1 93 ? 11.867 -2.295 -3.307 1.00 98.25 93 LEU A C 1
ATOM 772 O O . LEU A 1 93 ? 12.863 -1.572 -3.269 1.00 98.25 93 LEU A O 1
ATOM 776 N N . VAL A 1 94 ? 10.691 -1.944 -2.797 1.00 98.38 94 VAL A N 1
ATOM 777 C CA . VAL A 1 94 ? 10.448 -0.700 -2.065 1.00 98.38 94 VAL A CA 1
ATOM 778 C C . VAL A 1 94 ? 10.126 -1.018 -0.611 1.00 98.38 94 VAL A C 1
ATOM 780 O O . VAL A 1 94 ? 9.267 -1.844 -0.318 1.00 98.38 94 VAL A O 1
ATOM 783 N N . LYS A 1 95 ? 10.818 -0.359 0.313 1.00 97.81 95 LYS A N 1
ATOM 784 C CA . LYS A 1 95 ? 10.590 -0.469 1.754 1.00 97.81 95 LYS A CA 1
ATOM 785 C C . LYS A 1 95 ? 9.848 0.768 2.241 1.00 97.81 95 LYS A C 1
ATOM 787 O O . LYS A 1 95 ? 10.387 1.870 2.166 1.00 97.81 95 LYS A O 1
ATOM 792 N N . LEU A 1 96 ? 8.630 0.577 2.741 1.00 97.69 96 LEU A N 1
ATOM 793 C CA . LEU A 1 96 ? 7.808 1.646 3.306 1.00 97.69 96 LEU A CA 1
ATOM 794 C C . LEU A 1 96 ? 7.549 1.374 4.784 1.00 97.69 96 LEU A C 1
ATOM 796 O O . LEU A 1 96 ? 7.086 0.293 5.136 1.00 97.69 96 LEU A O 1
ATOM 800 N N . GLU A 1 97 ? 7.825 2.347 5.642 1.00 97.12 97 GLU A N 1
ATOM 801 C CA . GLU A 1 97 ? 7.514 2.266 7.067 1.00 97.12 97 GLU A CA 1
ATOM 802 C C . GLU A 1 97 ? 6.300 3.143 7.374 1.00 97.12 97 GLU A C 1
ATOM 804 O O . GLU A 1 97 ? 6.261 4.311 6.985 1.00 97.12 97 GLU A O 1
ATOM 809 N N . TYR A 1 98 ? 5.318 2.584 8.079 1.00 97.75 98 TYR A N 1
ATOM 810 C CA . TYR A 1 98 ? 4.142 3.324 8.525 1.00 97.75 98 TYR A CA 1
ATOM 811 C C . TYR A 1 98 ? 3.789 2.988 9.963 1.00 97.75 98 TYR A C 1
ATOM 813 O O . TYR A 1 98 ? 3.893 1.836 10.386 1.00 97.75 98 TYR A O 1
ATOM 821 N N . ASN A 1 99 ? 3.255 3.978 10.671 1.00 97.56 99 ASN A N 1
ATOM 822 C CA . ASN A 1 99 ? 2.417 3.717 11.829 1.00 97.56 99 ASN A CA 1
ATOM 823 C C . ASN A 1 99 ? 1.010 3.377 11.318 1.00 97.56 99 ASN A C 1
ATOM 825 O O . ASN A 1 99 ? 0.287 4.246 10.827 1.00 97.56 99 ASN A O 1
ATOM 829 N N . LEU A 1 100 ? 0.635 2.103 11.395 1.00 97.38 100 LEU A N 1
ATOM 830 C CA . LEU A 1 100 ? -0.721 1.647 11.116 1.00 97.38 100 LEU A CA 1
ATOM 831 C C . LEU A 1 100 ? -1.615 2.014 12.296 1.00 97.38 100 LEU A C 1
ATOM 833 O O . LEU A 1 100 ? -1.414 1.494 13.394 1.00 97.38 100 LEU A O 1
ATOM 837 N N . LYS A 1 101 ? -2.611 2.860 12.040 1.00 97.44 101 LYS A N 1
ATOM 838 C CA . LYS A 1 101 ? -3.616 3.280 13.011 1.00 97.44 101 LYS A CA 1
ATOM 839 C C . LYS A 1 101 ? -4.980 2.728 12.601 1.00 97.44 101 LYS A C 1
ATOM 841 O O . LYS A 1 101 ? -5.465 3.068 11.524 1.00 97.44 101 LYS A O 1
ATOM 846 N N . ASP A 1 102 ? -5.588 1.925 13.473 1.00 96.94 102 ASP A N 1
ATOM 847 C CA . ASP A 1 102 ? -6.989 1.508 13.346 1.00 96.94 102 ASP A CA 1
ATOM 848 C C . ASP A 1 102 ? -7.800 1.947 14.562 1.00 96.94 102 ASP A C 1
ATOM 850 O O . ASP A 1 102 ? -7.385 1.742 15.711 1.00 96.94 102 ASP A O 1
ATOM 854 N N . GLU A 1 103 ? -9.005 2.445 14.319 1.00 96.56 103 GLU A N 1
ATOM 855 C CA . GLU A 1 103 ? -9.987 2.761 15.351 1.00 96.56 103 GLU A CA 1
ATOM 856 C C . GLU A 1 103 ? -11.304 2.036 15.072 1.00 96.56 103 GLU A C 1
ATOM 858 O O . GLU A 1 103 ? -11.668 1.768 13.927 1.00 96.56 103 GLU A O 1
ATOM 863 N N . VAL A 1 104 ? -12.031 1.735 16.144 1.00 94.94 104 VAL A N 1
ATOM 864 C CA . VAL A 1 104 ? -13.391 1.189 16.101 1.00 94.94 104 VAL A CA 1
ATOM 865 C C . VAL A 1 104 ? -14.272 2.131 16.903 1.00 94.94 104 VAL A C 1
ATOM 867 O O . VAL A 1 104 ? -13.985 2.400 18.069 1.00 94.94 104 VAL A O 1
ATOM 870 N N . SER A 1 105 ? -15.322 2.666 16.279 1.00 90.75 105 SER A N 1
ATOM 871 C CA . SER A 1 105 ? -16.233 3.636 16.911 1.00 90.75 105 SER A CA 1
ATOM 872 C C . SER A 1 105 ? -15.501 4.814 17.582 1.00 90.75 105 SER A C 1
ATOM 874 O O . SER A 1 105 ? -15.857 5.236 18.680 1.00 90.75 105 SER A O 1
ATOM 876 N N . GLY A 1 106 ? -14.434 5.311 16.943 1.00 88.06 106 GLY A N 1
ATOM 877 C CA . GLY A 1 106 ? -13.606 6.420 17.438 1.00 88.06 106 GLY A CA 1
ATOM 878 C C . GLY A 1 106 ? -12.617 6.059 18.553 1.00 88.06 106 GLY A C 1
ATOM 879 O O . GLY A 1 106 ? -11.874 6.922 19.007 1.00 88.06 106 GLY A O 1
ATOM 880 N N . SER A 1 107 ? -12.574 4.799 18.995 1.00 93.25 107 SER A N 1
ATOM 881 C CA . SER A 1 107 ? -11.591 4.319 19.970 1.00 93.25 107 SER A CA 1
ATOM 882 C C . SER A 1 107 ? -10.407 3.677 19.255 1.00 93.25 107 SER A C 1
ATOM 884 O O . SER A 1 107 ? -10.598 2.769 18.446 1.00 93.25 107 SER A O 1
ATOM 886 N N . LEU A 1 108 ? -9.183 4.112 19.564 1.00 94.75 108 LEU A N 1
ATOM 887 C CA . LEU A 1 108 ? -7.963 3.498 19.039 1.00 94.75 108 LEU A CA 1
ATOM 888 C C . LEU A 1 108 ? -7.903 2.017 19.444 1.00 94.75 108 LEU A C 1
ATOM 890 O O . LEU A 1 108 ? -8.070 1.685 20.613 1.00 94.75 108 LEU A O 1
ATOM 894 N N . THR A 1 109 ? -7.671 1.126 18.480 1.00 94.12 109 THR A N 1
ATOM 895 C CA . THR A 1 109 ? -7.601 -0.333 18.713 1.00 94.12 109 THR A CA 1
ATOM 896 C C . THR A 1 109 ? -6.294 -0.956 18.250 1.00 94.12 109 THR A C 1
ATOM 898 O O . THR A 1 109 ? -5.950 -2.056 18.680 1.00 94.12 109 THR A O 1
ATOM 901 N N . ARG A 1 110 ? -5.552 -0.273 17.374 1.00 94.25 110 ARG A N 1
ATOM 902 C CA . ARG A 1 110 ? -4.229 -0.705 16.931 1.00 94.25 110 ARG A CA 1
ATOM 903 C C . ARG A 1 110 ? -3.391 0.500 16.548 1.00 94.25 110 ARG A C 1
ATOM 905 O O . ARG A 1 110 ? -3.850 1.357 15.796 1.00 94.25 110 ARG A O 1
ATOM 912 N N . TYR A 1 111 ? -2.159 0.523 17.039 1.00 96.12 111 TYR A N 1
ATOM 913 C CA . TYR A 1 111 ? -1.145 1.488 16.643 1.00 96.12 111 TYR A CA 1
ATOM 914 C C . TYR A 1 111 ? 0.202 0.769 16.589 1.00 96.12 111 TYR A C 1
ATOM 916 O O . TYR A 1 111 ? 0.819 0.535 17.621 1.00 96.12 111 TYR A O 1
ATOM 924 N N . ASN A 1 112 ? 0.631 0.359 15.395 1.00 96.12 112 ASN A N 1
ATOM 925 C CA . ASN A 1 112 ? 1.855 -0.429 15.210 1.00 96.12 112 ASN A CA 1
ATOM 926 C C . ASN A 1 112 ? 2.749 0.214 14.156 1.00 96.12 112 ASN A C 1
ATOM 928 O O . ASN A 1 112 ? 2.261 0.588 13.089 1.00 96.12 112 ASN A O 1
ATOM 932 N N . ARG A 1 113 ? 4.059 0.241 14.400 1.00 97.31 113 ARG A N 1
ATOM 933 C CA . ARG A 1 113 ? 5.050 0.563 13.372 1.00 97.31 113 ARG A CA 1
ATOM 934 C C . ARG A 1 113 ? 5.301 -0.684 12.531 1.00 97.31 113 ARG A C 1
ATOM 936 O O . ARG A 1 113 ? 5.715 -1.717 13.057 1.00 97.31 113 ARG A O 1
ATOM 943 N N . ILE A 1 114 ? 5.032 -0.610 11.233 1.00 97.62 114 ILE A N 1
ATOM 944 C CA . ILE A 1 114 ? 5.111 -1.745 10.308 1.00 97.62 114 ILE A CA 1
ATOM 945 C C . ILE A 1 114 ? 5.977 -1.370 9.109 1.00 97.62 114 ILE A C 1
ATOM 947 O O . ILE A 1 114 ? 5.778 -0.325 8.490 1.00 97.62 114 ILE A O 1
ATOM 951 N N . LEU A 1 115 ? 6.900 -2.264 8.759 1.00 97.38 115 LEU A N 1
ATOM 952 C CA . LEU A 1 115 ? 7.644 -2.238 7.508 1.00 97.38 115 LEU A CA 1
ATOM 953 C C . LEU A 1 115 ? 6.890 -3.041 6.447 1.00 97.38 115 LEU A C 1
ATOM 955 O O . LEU A 1 115 ? 6.690 -4.242 6.612 1.00 97.38 115 LEU A O 1
ATOM 959 N N . TYR A 1 116 ? 6.538 -2.404 5.338 1.00 97.94 116 TYR A N 1
ATOM 960 C CA . TYR A 1 116 ? 5.940 -3.021 4.158 1.00 97.94 116 TYR A CA 1
ATOM 961 C C . TYR A 1 116 ? 7.003 -3.158 3.057 1.00 97.94 116 TYR A C 1
ATOM 963 O O . TYR A 1 116 ? 7.384 -2.151 2.451 1.00 97.94 116 TYR A O 1
ATOM 971 N N . PRO A 1 117 ? 7.502 -4.376 2.779 1.00 98.12 117 PRO A N 1
ATOM 972 C CA . PRO A 1 117 ? 8.361 -4.626 1.631 1.00 98.12 117 PRO A CA 1
ATOM 973 C C . PRO A 1 117 ? 7.484 -4.865 0.398 1.00 98.12 117 PRO A C 1
ATOM 975 O O . PRO A 1 117 ? 6.923 -5.945 0.237 1.00 98.12 117 PRO A O 1
ATOM 978 N N . LEU A 1 118 ? 7.338 -3.867 -0.469 1.00 98.56 118 LEU A N 1
ATOM 979 C CA . LEU A 1 118 ? 6.561 -3.977 -1.703 1.00 98.56 118 LEU A CA 1
ATOM 980 C C . LEU A 1 118 ? 7.460 -4.349 -2.881 1.00 98.56 118 LEU A C 1
ATOM 982 O O . LEU A 1 118 ? 8.555 -3.806 -3.035 1.00 98.56 118 LEU A O 1
ATOM 986 N N . MET A 1 119 ? 6.974 -5.242 -3.737 1.00 98.56 119 MET A N 1
ATOM 987 C CA . MET A 1 119 ? 7.491 -5.398 -5.089 1.00 98.56 119 MET A CA 1
ATOM 988 C C . MET A 1 119 ? 6.791 -4.380 -5.987 1.00 98.56 119 MET A C 1
ATOM 990 O O . MET A 1 119 ? 5.564 -4.355 -6.060 1.00 98.56 119 MET A O 1
ATOM 994 N N . VAL A 1 120 ? 7.562 -3.556 -6.685 1.00 98.69 120 VAL A N 1
ATOM 995 C CA . VAL A 1 120 ? 7.064 -2.653 -7.724 1.00 98.69 120 VAL A CA 1
ATOM 996 C C . VAL A 1 120 ? 7.632 -3.100 -9.057 1.00 98.69 120 VAL A C 1
ATOM 998 O O . VAL A 1 120 ? 8.816 -3.420 -9.146 1.00 98.69 120 VAL A O 1
ATOM 1001 N N . VAL A 1 121 ? 6.803 -3.109 -10.092 1.00 98.31 121 VAL A N 1
ATOM 1002 C CA . VAL A 1 121 ? 7.184 -3.506 -11.447 1.00 98.31 121 VAL A CA 1
ATOM 1003 C C . VAL A 1 121 ? 6.786 -2.442 -12.459 1.00 98.31 121 VAL A C 1
ATOM 1005 O O . VAL A 1 121 ? 5.845 -1.675 -12.238 1.00 98.31 121 VAL A O 1
ATOM 1008 N N . ARG A 1 122 ? 7.493 -2.397 -13.589 1.00 97.19 122 ARG A N 1
ATOM 1009 C CA . ARG A 1 122 ? 7.065 -1.614 -14.746 1.00 97.19 122 ARG A CA 1
ATOM 1010 C C . ARG A 1 122 ? 5.752 -2.191 -15.267 1.00 97.19 122 ARG A C 1
ATOM 1012 O O . ARG A 1 122 ? 5.651 -3.393 -15.506 1.00 97.19 122 ARG A O 1
ATOM 1019 N N . SER A 1 123 ? 4.766 -1.327 -15.470 1.00 97.00 123 SER A N 1
ATOM 1020 C CA . SER A 1 123 ? 3.493 -1.730 -16.049 1.00 97.00 123 SER A CA 1
ATOM 1021 C C . SER A 1 123 ? 3.602 -1.886 -17.561 1.00 97.00 123 SER A C 1
ATOM 1023 O O . SER A 1 123 ? 4.270 -1.105 -18.239 1.00 97.00 123 SER A O 1
ATOM 1025 N N . ASN A 1 124 ? 2.897 -2.879 -18.098 1.00 94.38 124 ASN A N 1
ATOM 1026 C CA . ASN A 1 124 ? 2.668 -3.032 -19.534 1.00 94.38 124 ASN A CA 1
ATOM 1027 C C . ASN A 1 124 ? 1.319 -2.445 -19.984 1.00 94.38 124 ASN A C 1
ATOM 1029 O O . ASN A 1 124 ? 0.918 -2.633 -21.134 1.00 94.38 124 ASN A O 1
ATOM 1033 N N . ARG A 1 125 ? 0.594 -1.777 -19.079 1.00 95.38 125 ARG A N 1
ATOM 1034 C CA . ARG A 1 125 ? -0.706 -1.183 -19.379 1.00 95.38 125 ARG A CA 1
ATOM 1035 C C . ARG A 1 125 ? -0.557 0.093 -20.210 1.00 95.38 125 ARG A C 1
ATOM 1037 O O . ARG A 1 125 ? 0.447 0.795 -20.089 1.00 95.38 125 ARG A O 1
ATOM 1044 N N . PRO A 1 126 ? -1.580 0.425 -21.013 1.00 96.94 126 PRO A N 1
ATOM 1045 C CA . PRO A 1 126 ? -1.690 1.734 -21.642 1.00 96.94 126 PRO A CA 1
ATOM 1046 C C . PRO A 1 126 ? -1.575 2.886 -20.624 1.00 96.94 126 PRO A C 1
ATOM 1048 O O . PRO A 1 126 ? -2.118 2.806 -19.518 1.00 96.94 126 PRO A O 1
ATOM 1051 N N . LEU A 1 127 ? -0.860 3.956 -20.992 1.00 93.81 127 LEU A N 1
ATOM 1052 C CA . LEU A 1 127 ? -0.595 5.102 -20.107 1.00 93.81 127 LEU A CA 1
ATOM 1053 C C . LEU A 1 127 ? -1.845 5.935 -19.791 1.00 93.81 127 LEU A C 1
ATOM 1055 O O . LEU A 1 127 ? -1.866 6.635 -18.787 1.00 93.81 127 LEU A O 1
ATOM 1059 N N . ASP A 1 128 ? -2.890 5.867 -20.612 1.00 96.69 128 ASP A N 1
ATOM 1060 C CA . ASP A 1 128 ? -4.197 6.467 -20.319 1.00 96.69 128 ASP A CA 1
ATOM 1061 C C . ASP A 1 128 ? -4.892 5.790 -19.126 1.00 96.69 128 ASP A C 1
ATOM 1063 O O . ASP A 1 128 ? -5.631 6.447 -18.397 1.00 96.69 128 ASP A O 1
ATOM 1067 N N . LEU A 1 129 ? -4.610 4.503 -18.886 1.00 96.69 129 LEU A N 1
ATOM 1068 C CA . LEU A 1 129 ? -5.122 3.745 -17.738 1.00 96.69 129 LEU A CA 1
ATOM 1069 C C . LEU A 1 129 ? -4.168 3.764 -16.538 1.00 96.69 129 LEU A C 1
ATOM 1071 O O . LEU A 1 129 ? -4.615 3.778 -15.392 1.00 96.69 129 LEU A O 1
ATOM 1075 N N . ASN A 1 130 ? -2.858 3.738 -16.791 1.00 97.12 130 ASN A N 1
ATOM 1076 C CA . ASN A 1 130 ? -1.819 3.820 -15.765 1.00 97.12 130 ASN A CA 1
ATOM 1077 C C . ASN A 1 130 ? -0.769 4.876 -16.157 1.00 97.12 130 ASN A C 1
ATOM 1079 O O . ASN A 1 130 ? 0.290 4.528 -16.690 1.00 97.12 130 ASN A O 1
ATOM 1083 N N . PRO A 1 131 ? -1.029 6.164 -15.869 1.00 94.62 131 PRO A N 1
ATOM 1084 C CA . PRO A 1 131 ? -0.133 7.262 -16.238 1.00 94.62 131 PRO A CA 1
ATOM 1085 C C . PRO A 1 131 ? 1.250 7.190 -15.589 1.00 94.62 131 PRO A C 1
ATOM 1087 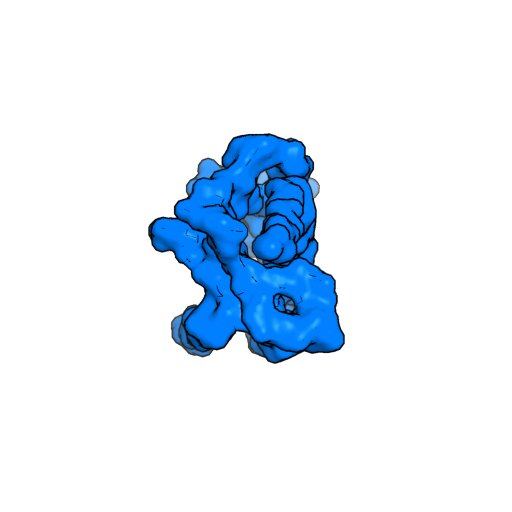O O . PRO A 1 131 ? 2.202 7.779 -16.095 1.00 94.62 131 PRO A O 1
ATOM 1090 N N . LEU A 1 132 ? 1.368 6.478 -14.465 1.00 95.00 132 LEU A N 1
ATOM 1091 C CA . LEU A 1 132 ? 2.628 6.314 -13.740 1.00 95.00 132 LEU A CA 1
ATOM 1092 C C . LEU A 1 132 ? 3.494 5.194 -14.333 1.00 95.00 132 LEU A C 1
ATOM 1094 O O . LEU A 1 132 ? 4.689 5.144 -14.054 1.00 95.00 132 LEU A O 1
ATOM 1098 N N . GLY A 1 133 ? 2.914 4.305 -15.148 1.00 96.62 133 GLY A N 1
ATOM 1099 C CA . GLY A 1 133 ? 3.624 3.194 -15.784 1.00 96.62 133 GLY A CA 1
ATOM 1100 C C . GLY A 1 133 ? 4.198 2.179 -14.791 1.00 96.62 133 GLY A C 1
ATOM 1101 O O . GLY A 1 133 ? 5.147 1.467 -15.126 1.00 96.62 133 GLY A O 1
ATOM 1102 N N . LEU A 1 134 ? 3.652 2.114 -13.574 1.00 98.38 134 LEU A N 1
ATOM 1103 C CA . LEU A 1 134 ? 4.126 1.266 -12.479 1.00 98.38 134 LEU A CA 1
ATOM 1104 C C . LEU A 1 134 ? 2.964 0.507 -11.837 1.00 98.38 134 LEU A C 1
ATOM 1106 O O . LEU A 1 134 ? 1.854 1.026 -11.714 1.00 98.38 134 LEU A O 1
ATOM 1110 N N . GLU A 1 135 ? 3.232 -0.716 -11.398 1.00 98.69 135 GLU A N 1
ATOM 1111 C CA . GLU A 1 135 ? 2.290 -1.554 -10.657 1.00 98.69 135 GLU A CA 1
ATOM 1112 C C . GLU A 1 135 ? 2.949 -2.106 -9.392 1.00 98.69 135 GLU A C 1
ATOM 1114 O O . GLU A 1 135 ? 4.146 -2.395 -9.372 1.00 98.69 135 GLU A O 1
ATOM 1119 N N . VAL A 1 136 ? 2.162 -2.288 -8.333 1.00 98.75 136 VAL A N 1
ATOM 1120 C CA . VAL A 1 136 ? 2.562 -3.065 -7.157 1.00 98.75 136 VAL A CA 1
ATOM 1121 C C . VAL A 1 136 ? 2.239 -4.541 -7.400 1.00 98.75 136 VAL A C 1
ATOM 1123 O O . VAL A 1 136 ? 1.095 -4.907 -7.680 1.00 98.75 136 VAL A O 1
ATOM 1126 N N . ASP A 1 137 ? 3.251 -5.396 -7.256 1.00 98.31 137 ASP A N 1
ATOM 1127 C CA . ASP A 1 137 ? 3.162 -6.861 -7.320 1.00 98.31 137 ASP A CA 1
ATOM 1128 C C . ASP A 1 137 ? 3.195 -7.480 -5.913 1.00 98.31 137 ASP A C 1
ATOM 1130 O O . ASP A 1 137 ? 3.889 -8.455 -5.631 1.00 98.31 137 ASP A O 1
ATOM 1134 N N . CYS A 1 138 ? 2.421 -6.880 -5.006 1.00 97.19 138 CYS A N 1
ATOM 1135 C CA . CYS A 1 138 ? 2.263 -7.298 -3.614 1.00 97.19 138 CYS A CA 1
ATOM 1136 C C . CYS A 1 138 ? 3.591 -7.303 -2.840 1.00 97.19 138 CYS A C 1
ATOM 1138 O O . CYS A 1 138 ? 4.471 -6.473 -3.084 1.00 97.19 138 CYS A O 1
ATOM 1140 N N . TYR A 1 139 ? 3.700 -8.147 -1.815 1.00 97.62 139 TYR A N 1
ATOM 1141 C CA . TYR A 1 139 ? 4.847 -8.140 -0.927 1.00 97.62 139 TYR A CA 1
ATOM 1142 C C . TYR A 1 139 ? 6.048 -8.883 -1.503 1.00 97.62 139 TYR A C 1
ATOM 1144 O O . TYR A 1 139 ? 5.931 -9.976 -2.055 1.00 97.62 139 TYR A O 1
ATOM 1152 N N . TYR A 1 140 ? 7.227 -8.316 -1.279 1.00 96.88 140 TYR A N 1
ATOM 1153 C CA . TYR A 1 140 ? 8.492 -8.996 -1.492 1.00 96.88 140 TYR A CA 1
ATOM 1154 C C . TYR A 1 140 ? 8.849 -9.859 -0.273 1.00 96.88 140 TYR A C 1
ATOM 1156 O O . TYR A 1 140 ? 8.818 -9.391 0.867 1.00 96.88 140 TYR A O 1
ATOM 1164 N N . GLY A 1 141 ? 9.261 -11.106 -0.506 1.00 94.31 141 GLY A N 1
ATOM 1165 C CA . GLY A 1 141 ? 9.678 -12.015 0.562 1.00 94.31 141 GLY A CA 1
ATOM 1166 C C . GLY A 1 141 ? 8.523 -12.404 1.490 1.00 94.31 141 GLY A C 1
ATOM 1167 O O . GLY A 1 141 ? 7.462 -12.807 1.024 1.00 94.31 141 GLY A O 1
ATOM 1168 N N . ASN A 1 142 ? 8.739 -12.297 2.804 1.00 92.56 142 ASN A N 1
ATOM 1169 C CA . ASN A 1 142 ? 7.818 -12.820 3.823 1.00 92.56 142 ASN A CA 1
ATOM 1170 C C . ASN A 1 142 ? 6.646 -11.885 4.172 1.00 92.56 142 ASN A C 1
ATOM 1172 O O . ASN A 1 142 ? 5.868 -12.211 5.064 1.00 92.56 142 ASN A O 1
ATOM 1176 N N . GLY A 1 143 ? 6.501 -10.741 3.498 1.00 94.69 143 GLY A N 1
ATOM 1177 C CA . GLY A 1 143 ? 5.424 -9.800 3.803 1.00 94.69 143 GLY A CA 1
ATOM 1178 C C . GLY A 1 143 ? 5.790 -8.719 4.821 1.00 94.69 143 GLY A C 1
ATOM 1179 O O . GLY A 1 143 ? 6.970 -8.513 5.115 1.00 94.69 143 GLY A O 1
ATOM 1180 N N . PRO A 1 144 ? 4.784 -7.980 5.320 1.00 96.31 144 PRO A N 1
ATOM 1181 C CA . PRO A 1 144 ? 4.986 -6.911 6.284 1.00 96.31 144 PRO A CA 1
ATOM 1182 C C . PRO A 1 144 ? 5.536 -7.422 7.616 1.00 96.31 144 PRO A C 1
ATOM 1184 O O . PRO A 1 144 ? 5.079 -8.438 8.137 1.00 96.31 144 PRO A O 1
ATOM 1187 N N . THR A 1 145 ? 6.457 -6.662 8.206 1.00 97.19 145 THR A N 1
ATOM 1188 C CA . THR A 1 145 ? 7.044 -6.955 9.519 1.00 97.19 145 THR A CA 1
ATOM 1189 C C . THR A 1 145 ? 6.622 -5.883 10.509 1.00 97.19 145 THR A C 1
ATOM 1191 O O . THR A 1 145 ? 6.819 -4.694 10.256 1.00 97.19 145 THR A O 1
ATOM 1194 N N . ILE A 1 146 ? 6.075 -6.284 11.656 1.00 96.69 146 ILE A N 1
ATOM 1195 C CA . ILE A 1 146 ? 5.861 -5.357 12.769 1.00 96.69 146 ILE A CA 1
ATOM 1196 C C . ILE A 1 146 ? 7.229 -5.029 13.373 1.00 96.69 146 ILE A C 1
ATOM 1198 O O . ILE A 1 146 ? 7.921 -5.925 13.848 1.00 96.69 146 ILE A O 1
ATOM 1202 N N . LEU A 1 147 ? 7.616 -3.758 13.319 1.00 95.94 147 LEU A N 1
ATOM 1203 C CA . LEU A 1 147 ? 8.852 -3.252 13.913 1.00 95.94 147 LEU A CA 1
ATOM 1204 C C . LEU A 1 147 ? 8.654 -2.909 15.390 1.00 95.94 147 LEU A C 1
ATOM 1206 O O . LEU A 1 147 ? 9.529 -3.172 16.207 1.00 95.94 147 LEU A O 1
ATOM 1210 N N . GLU A 1 148 ? 7.496 -2.339 15.723 1.00 94.56 148 GLU A N 1
ATOM 1211 C CA . GLU A 1 148 ? 7.151 -1.921 17.079 1.00 94.56 148 GLU A CA 1
ATOM 1212 C C . GLU A 1 148 ? 5.634 -2.012 17.285 1.00 94.56 148 GLU A C 1
ATOM 1214 O O . GLU A 1 148 ? 4.851 -1.639 16.404 1.00 94.56 148 GLU A O 1
ATOM 1219 N N . GLN A 1 149 ? 5.220 -2.516 18.446 1.00 90.31 149 GLN A N 1
ATOM 1220 C CA . GLN A 1 149 ? 3.828 -2.507 18.896 1.00 90.31 149 GLN A CA 1
ATOM 1221 C C . GLN A 1 149 ? 3.713 -1.502 20.032 1.00 90.31 149 GLN A C 1
ATOM 1223 O O . GLN A 1 149 ? 4.432 -1.626 21.020 1.00 90.31 149 GLN A O 1
ATOM 1228 N N . TYR A 1 150 ? 2.831 -0.517 19.891 1.00 87.06 150 TYR A N 1
ATOM 1229 C CA . TYR A 1 150 ? 2.623 0.475 20.939 1.00 87.06 150 TYR A CA 1
ATOM 1230 C C . TYR A 1 150 ? 1.469 0.061 21.850 1.00 87.06 150 TYR A C 1
ATOM 1232 O O . TYR A 1 150 ? 0.467 -0.493 21.387 1.00 87.06 150 TYR A O 1
ATOM 1240 N N . ASP A 1 151 ? 1.588 0.385 23.139 1.00 85.25 151 ASP A N 1
ATOM 1241 C CA . ASP A 1 151 ? 0.464 0.296 24.062 1.00 85.25 151 ASP A CA 1
ATOM 1242 C C . ASP A 1 151 ? -0.576 1.366 23.698 1.00 85.25 151 ASP A C 1
ATOM 1244 O O 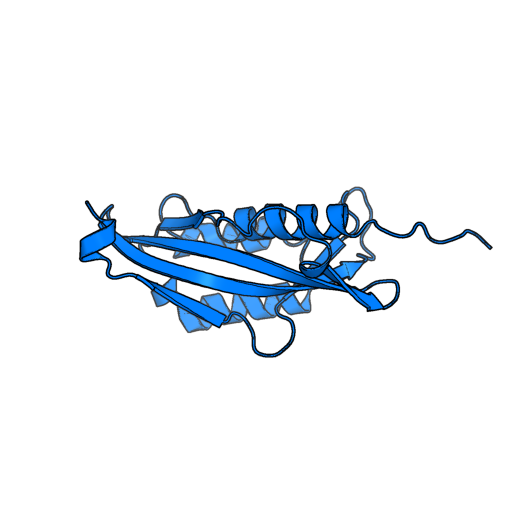. ASP A 1 151 ? -0.305 2.568 23.628 1.00 85.25 151 ASP A O 1
ATOM 1248 N N . ILE A 1 152 ? -1.796 0.908 23.438 1.00 86.06 152 ILE A N 1
ATOM 1249 C CA . ILE A 1 152 ? -2.916 1.746 23.020 1.00 86.06 152 ILE A CA 1
ATOM 1250 C C . ILE A 1 152 ? -3.284 2.746 24.128 1.00 86.06 152 ILE A C 1
ATOM 1252 O O . ILE A 1 152 ? -3.670 3.876 23.827 1.00 86.06 152 ILE A O 1
ATOM 1256 N N . SER A 1 153 ? -3.124 2.364 25.400 1.00 77.50 153 SER A N 1
ATOM 1257 C CA . SER A 1 153 ? -3.422 3.221 26.554 1.00 77.50 153 SER A CA 1
ATOM 1258 C C . SER A 1 153 ? -2.505 4.446 26.640 1.00 77.50 153 SER A C 1
ATOM 1260 O O . SER A 1 153 ? -2.921 5.496 27.132 1.00 77.50 153 SER A O 1
ATOM 1262 N N . GLU A 1 154 ? -1.291 4.347 26.096 1.00 76.44 154 GLU A N 1
ATOM 1263 C CA . GLU A 1 154 ? -0.325 5.445 26.037 1.00 76.44 154 GLU A CA 1
ATOM 1264 C C . GLU A 1 154 ? -0.555 6.368 24.830 1.00 76.44 154 GLU A C 1
ATOM 1266 O O . GLU A 1 154 ? -0.200 7.544 24.882 1.00 76.44 154 GLU A O 1
ATOM 1271 N N . LYS A 1 155 ? -1.159 5.858 23.746 1.00 73.88 155 LYS A N 1
ATOM 1272 C CA . LYS A 1 155 ? -1.406 6.596 22.490 1.00 73.88 155 LYS A CA 1
ATOM 1273 C C . LYS A 1 155 ? -2.798 7.221 22.381 1.00 73.88 155 LYS A C 1
ATOM 1275 O O . LYS A 1 155 ? -3.012 8.044 21.497 1.00 73.88 155 LYS A O 1
ATOM 1280 N N . ALA A 1 156 ? -3.735 6.822 23.238 1.00 61.75 156 ALA A N 1
ATOM 1281 C CA . ALA A 1 156 ? -5.088 7.377 23.297 1.00 61.75 156 ALA A CA 1
ATOM 1282 C C . ALA A 1 156 ? -5.193 8.670 24.138 1.00 61.75 156 ALA A C 1
ATOM 1284 O O . ALA A 1 156 ? -6.296 9.193 24.297 1.00 61.75 156 ALA A O 1
ATOM 1285 N N . ARG A 1 157 ? -4.073 9.153 24.698 1.00 52.66 157 ARG A N 1
ATOM 1286 C CA . ARG A 1 157 ? -3.971 10.415 25.449 1.00 52.66 157 ARG A CA 1
ATOM 1287 C C . ARG A 1 157 ? -3.600 11.595 24.562 1.00 52.66 157 ARG A C 1
ATOM 1289 O O . ARG A 1 157 ? -2.780 11.401 23.639 1.00 52.66 157 ARG A O 1
#

Secondary structure (DSSP, 8-state):
---PPPPPHHHHHHHHHHHHHHHH-BSS-HHHHHHHHHHHTGGGB-HHHHHHHHHHHHHTGGGTTTEEEEEEE-TT-S--GGGEEEEETTEEEEEEEEEEEEEETTEEEEEEEEEEEEEEEE--S-TTT-TT-EEEEEESTT--EEEEE--HHHH--

Foldseek 3Di:
DPDPDQDDQQLVQVLVLVLVQQLFFDAWFQLPVNVVSLVVCVLQADPQRSVVVVVVCVVPVVVTGQKGKGWAADPPQDDDPVQWDDPDSFKIWGKGWTQIWIDHPNQTDFTFTKIFGWIKGQAPDDCVSVVSRIHTHGGDDPGMDTPGGDDSVVVRD

Organism: NCBI:txid13276

InterPro domains:
  IPR021548 Protein of unknown function DUF2895 [PF11444] (2-142)

pLDDT: mean 93.45, std 10.49, range [38.0, 98.75]